Protein AF-A0A961D0S0-F1 (afdb_monomer)

Secondary structure (DSSP, 8-state):
--HHHHHHH-HHHHHHHHHHHHHIIIIIHHHHHHHHHH-HHHHHHHHHHHHHHHHHHHHHHHHHH--SS--PPP----S---S-TTSPPSSHHHHTSPPGGGSPPHHHHHHHHHHH-THHHHHHHHHH-TT---SSHHHHHHH-TTHHHHHHHHH-

Foldseek 3Di:
DPPVVVCVPDPVSVVVVVVVCCCCVPLVVQLVVQCVPVNNVVSVVVSVVVVVVVVVVVVVVCVVPVPDPDDPDDDDDDPDDDPDPVDDDPDPVVVLFDDPVPDDFQQVVVVVVCVVPVVLQVQVCVPPNPPDGDRDPVRSCVSPVVVVVVSVVVSD

Solvent-accessible surface area (backbone atoms only — not comparable to full-atom values): 9540 Å² total; per-residue (Å²): 143,56,69,75,60,53,47,74,74,35,69,68,61,40,50,54,51,52,52,52,49,49,48,47,56,59,56,43,46,54,29,52,62,40,20,77,75,62,37,63,73,56,13,50,54,51,42,50,52,50,51,52,50,50,55,48,51,51,53,52,51,27,68,75,69,65,71,53,98,63,73,83,75,94,73,92,71,85,88,74,83,84,91,49,94,86,55,91,77,90,54,77,71,63,79,66,53,76,52,80,89,74,50,80,58,33,52,58,57,50,52,53,49,37,74,77,39,59,66,59,50,58,60,46,29,75,74,77,35,86,88,72,73,44,92,35,59,70,52,41,30,69,78,39,59,72,53,43,61,58,52,49,68,76,62,103

Structure (mmCIF, N/CA/C/O backbone):
data_AF-A0A961D0S0-F1
#
_entry.id   AF-A0A961D0S0-F1
#
loop_
_atom_site.group_PDB
_atom_site.id
_atom_site.type_symbol
_atom_site.label_atom_id
_atom_site.label_alt_id
_atom_site.label_comp_id
_atom_site.label_asym_id
_atom_site.label_entity_id
_atom_site.label_seq_id
_atom_site.pdbx_PDB_ins_code
_atom_site.Cartn_x
_atom_site.Cartn_y
_atom_site.Cartn_z
_atom_site.occupancy
_atom_site.B_iso_or_equiv
_atom_site.auth_seq_id
_atom_site.auth_comp_id
_atom_site.auth_asym_id
_atom_site.auth_atom_id
_atom_site.pdbx_PDB_model_num
ATOM 1 N N . MET A 1 1 ? -9.509 -31.363 27.766 1.00 47.72 1 MET A N 1
ATOM 2 C CA . MET A 1 1 ? -8.523 -30.445 27.151 1.00 47.72 1 MET A CA 1
ATOM 3 C C . MET A 1 1 ? -8.762 -30.403 25.646 1.00 47.72 1 MET A C 1
ATOM 5 O O . MET A 1 1 ? -8.239 -31.253 24.948 1.00 47.72 1 MET A O 1
ATOM 9 N N . SER A 1 2 ? -9.621 -29.509 25.142 1.00 64.25 2 SER A N 1
ATOM 10 C CA . SER A 1 2 ? -9.900 -29.448 23.688 1.00 64.25 2 SER A CA 1
ATOM 11 C C . SER A 1 2 ? -10.432 -28.087 23.201 1.00 64.25 2 SER A C 1
ATOM 13 O O . SER A 1 2 ? -10.267 -27.749 22.038 1.00 64.25 2 SER A O 1
ATOM 15 N N . THR A 1 3 ? -10.962 -27.232 24.083 1.00 63.91 3 THR A N 1
ATOM 16 C CA . THR A 1 3 ? -11.482 -25.901 23.711 1.00 63.91 3 THR A CA 1
ATOM 17 C C . THR A 1 3 ? -10.396 -24.913 23.268 1.00 63.91 3 THR A C 1
ATOM 19 O O . THR A 1 3 ? -10.570 -24.225 22.271 1.00 63.91 3 THR A O 1
ATOM 22 N N . LEU A 1 4 ? -9.245 -24.877 23.952 1.00 62.66 4 LEU A N 1
ATOM 23 C CA . LEU A 1 4 ? -8.108 -24.028 23.560 1.00 62.66 4 LEU A CA 1
ATOM 24 C C . LEU A 1 4 ? -7.461 -24.480 22.240 1.00 62.66 4 LEU A C 1
ATOM 26 O O . LEU A 1 4 ? -6.994 -23.647 21.473 1.00 62.66 4 LEU A O 1
ATOM 30 N N . ALA A 1 5 ? -7.474 -25.787 21.958 1.00 61.91 5 ALA A N 1
ATOM 31 C CA . ALA A 1 5 ? -6.983 -26.329 20.694 1.00 61.91 5 ALA A CA 1
ATOM 32 C C . ALA A 1 5 ? -7.926 -25.973 19.532 1.00 61.91 5 ALA A C 1
ATOM 34 O O . ALA A 1 5 ? -7.454 -25.582 18.473 1.00 61.91 5 ALA A O 1
ATOM 35 N N . ALA A 1 6 ? -9.246 -26.015 19.745 1.00 61.28 6 ALA A N 1
ATOM 36 C CA . ALA A 1 6 ? -10.237 -25.642 18.733 1.00 61.28 6 ALA A CA 1
ATOM 37 C C . ALA A 1 6 ? -10.148 -24.161 18.304 1.00 61.28 6 ALA A C 1
ATOM 39 O O . ALA A 1 6 ? -10.315 -23.859 17.128 1.00 61.28 6 ALA A O 1
ATOM 40 N N . ILE A 1 7 ? -9.808 -23.246 19.224 1.00 60.16 7 ILE A N 1
ATOM 41 C CA . ILE A 1 7 ? -9.597 -21.814 18.922 1.00 60.16 7 ILE A CA 1
ATOM 42 C C . ILE A 1 7 ? -8.385 -21.587 17.998 1.00 60.16 7 ILE A C 1
ATOM 44 O O . ILE A 1 7 ? -8.360 -20.620 17.240 1.00 60.16 7 ILE A O 1
ATOM 48 N N . ALA A 1 8 ? -7.374 -22.462 18.045 1.00 64.25 8 ALA A N 1
ATOM 49 C CA . ALA A 1 8 ? -6.168 -22.317 17.231 1.00 64.25 8 ALA A CA 1
ATOM 50 C C . ALA A 1 8 ? -6.380 -22.695 15.752 1.00 64.25 8 ALA A C 1
ATOM 52 O O . ALA A 1 8 ? -5.667 -22.169 14.897 1.00 64.25 8 ALA A O 1
ATOM 53 N N . PHE A 1 9 ? -7.342 -23.579 15.456 1.00 66.06 9 PHE A N 1
ATOM 54 C CA . PHE A 1 9 ? -7.583 -24.116 14.109 1.00 66.06 9 PHE A CA 1
ATOM 55 C C . PHE A 1 9 ? -8.641 -23.358 13.299 1.00 66.06 9 PHE A C 1
ATOM 57 O O . PHE A 1 9 ? -8.683 -23.539 12.086 1.00 66.06 9 PHE A O 1
ATOM 64 N N . ASP A 1 10 ? -9.461 -22.509 13.926 1.00 80.75 10 ASP A N 1
ATOM 65 C CA . ASP A 1 10 ? -10.450 -21.679 13.230 1.00 80.75 10 ASP A CA 1
ATOM 66 C C . ASP A 1 10 ? -9.918 -20.240 13.039 1.00 80.75 10 ASP A C 1
ATOM 68 O O . ASP A 1 10 ? -9.826 -19.474 14.012 1.00 80.75 10 ASP A O 1
ATOM 72 N N . PRO A 1 11 ? -9.568 -19.837 11.800 1.00 79.12 11 PRO A N 1
ATOM 73 C CA . PRO A 1 11 ? -9.040 -18.504 11.518 1.00 79.12 11 PRO A CA 1
ATOM 74 C C . PRO A 1 11 ? -10.007 -17.371 11.881 1.00 79.12 11 PRO A C 1
ATOM 76 O O . PRO A 1 11 ? -9.558 -16.297 12.287 1.00 79.12 11 PRO A O 1
ATOM 79 N N . ALA A 1 12 ? -11.321 -17.592 11.769 1.00 83.81 12 ALA A N 1
ATOM 80 C CA . ALA A 1 12 ? -12.322 -16.565 12.037 1.00 83.81 12 ALA A CA 1
ATOM 81 C C . ALA A 1 12 ? -12.433 -16.290 13.541 1.00 83.81 12 ALA A C 1
ATOM 83 O O . ALA A 1 12 ? -12.382 -15.134 13.971 1.00 83.81 12 ALA A O 1
ATOM 84 N N . ILE A 1 13 ? -12.504 -17.346 14.356 1.00 85.81 13 ILE A N 1
ATOM 85 C CA . ILE A 1 13 ? -12.580 -17.218 15.820 1.00 85.81 13 ILE A CA 1
ATOM 86 C C . ILE A 1 13 ? -11.300 -16.578 16.362 1.00 85.81 13 ILE A C 1
ATOM 88 O O . ILE A 1 13 ? -11.357 -15.658 17.183 1.00 85.81 13 ILE A O 1
ATOM 92 N N . ARG A 1 14 ? -10.136 -17.011 15.866 1.00 84.69 14 ARG A N 1
ATOM 93 C CA . ARG A 1 14 ? -8.849 -16.423 16.246 1.00 84.69 14 ARG A CA 1
ATOM 94 C C . ARG A 1 14 ? -8.775 -14.941 15.883 1.00 84.69 14 ARG A C 1
ATOM 96 O O . ARG A 1 14 ? -8.345 -14.146 16.716 1.00 84.69 14 ARG A O 1
ATOM 103 N N . GLY A 1 15 ? -9.213 -14.565 14.681 1.00 89.12 15 GLY A N 1
ATOM 104 C CA . GLY A 1 15 ? -9.236 -13.170 14.238 1.00 89.12 15 GLY A CA 1
ATOM 105 C C . GLY A 1 15 ? -10.057 -12.281 15.173 1.00 89.12 15 GLY A C 1
ATOM 106 O O . GLY A 1 15 ? -9.557 -11.265 15.658 1.00 89.12 15 GLY A O 1
ATOM 10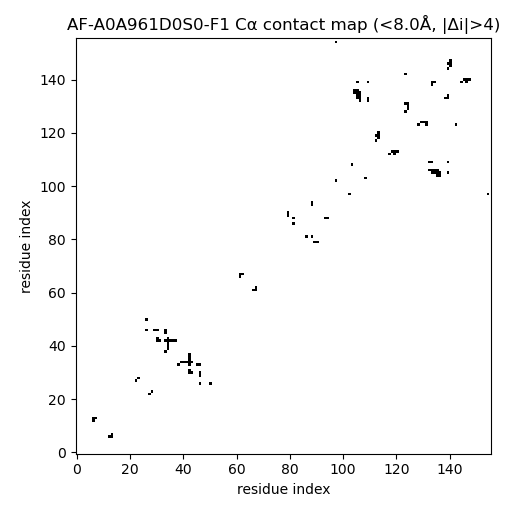7 N N . VAL A 1 16 ? -11.278 -12.706 15.513 1.00 91.06 16 VAL A N 1
ATOM 108 C CA . VAL A 1 16 ? -12.150 -11.964 16.439 1.00 91.06 16 VAL A CA 1
ATOM 109 C C . VAL A 1 16 ? -11.514 -11.827 17.823 1.00 91.06 16 VAL A C 1
ATOM 111 O O . VAL A 1 16 ? -11.511 -10.732 18.383 1.00 91.06 16 VAL A O 1
ATOM 114 N N . LEU A 1 17 ? -10.939 -12.900 18.374 1.00 90.56 17 LEU A N 1
ATOM 115 C CA . LEU A 1 17 ? -10.310 -12.863 19.699 1.00 90.56 17 LEU A CA 1
ATOM 116 C C . LEU A 1 17 ? -9.086 -11.945 19.746 1.00 90.56 17 LEU A C 1
ATOM 118 O O . LEU A 1 17 ? -8.897 -11.239 20.738 1.00 90.56 17 LEU A O 1
ATOM 122 N N . VAL A 1 18 ? -8.273 -11.923 18.687 1.00 92.88 18 VAL A N 1
ATOM 123 C CA . VAL A 1 18 ? -7.118 -11.019 18.587 1.00 92.88 18 VAL A CA 1
ATOM 124 C C . VAL A 1 18 ? -7.582 -9.564 18.556 1.00 92.88 18 VAL A C 1
ATOM 126 O O . VAL A 1 18 ? -7.072 -8.752 19.328 1.00 92.88 18 VAL A O 1
ATOM 129 N N . VAL A 1 19 ? -8.587 -9.238 17.739 1.00 94.12 19 VAL A N 1
ATOM 130 C CA . VAL A 1 19 ? -9.134 -7.873 17.660 1.00 94.12 19 VAL A CA 1
ATOM 131 C C . VAL A 1 19 ? -9.770 -7.462 18.986 1.00 94.12 19 VAL A C 1
ATOM 133 O O . VAL A 1 19 ? -9.470 -6.385 19.497 1.00 94.12 19 VAL A O 1
ATOM 136 N N . ALA A 1 20 ? -10.591 -8.325 19.589 1.00 94.69 20 ALA A N 1
ATOM 137 C CA . ALA A 1 20 ? -11.215 -8.065 20.884 1.00 94.69 20 ALA A CA 1
ATOM 138 C C . ALA A 1 20 ? -10.166 -7.818 21.977 1.00 94.69 20 ALA A C 1
ATOM 140 O O . ALA A 1 20 ? -10.275 -6.852 22.731 1.00 94.69 20 ALA A O 1
ATOM 141 N N . THR A 1 21 ? -9.116 -8.641 22.021 1.00 95.81 21 THR A N 1
ATOM 142 C CA . THR A 1 21 ? -7.998 -8.460 22.957 1.00 95.81 21 THR A CA 1
ATOM 143 C C . THR A 1 21 ? -7.293 -7.128 22.711 1.00 95.81 21 THR A C 1
ATOM 145 O O . THR A 1 21 ? -7.057 -6.385 23.660 1.00 95.81 21 THR A O 1
ATOM 148 N N . GLY A 1 22 ? -7.019 -6.781 21.450 1.00 95.38 22 GLY A N 1
ATOM 149 C CA . GLY A 1 22 ? -6.425 -5.496 21.080 1.00 95.38 22 GLY A CA 1
ATOM 150 C C . GLY A 1 22 ? -7.266 -4.305 21.541 1.00 95.38 22 GLY A C 1
ATOM 151 O O . GLY A 1 22 ? -6.733 -3.391 22.162 1.00 95.38 22 GLY A O 1
ATOM 152 N N . VAL A 1 23 ? -8.583 -4.335 21.324 1.00 95.06 23 VAL A N 1
ATOM 153 C CA . VAL A 1 23 ? -9.499 -3.263 21.754 1.00 95.06 23 VAL A CA 1
ATOM 154 C C . VAL A 1 23 ? -9.548 -3.147 23.279 1.00 95.06 23 VAL A C 1
ATOM 156 O O . VAL A 1 23 ? -9.430 -2.043 23.815 1.00 95.06 23 VAL A O 1
ATOM 159 N N . VAL A 1 24 ? -9.681 -4.268 23.994 1.00 95.81 24 VAL A N 1
ATOM 160 C CA . VAL A 1 24 ? -9.748 -4.280 25.465 1.00 95.81 24 VAL A CA 1
ATOM 161 C C . VAL A 1 24 ? -8.440 -3.794 26.084 1.00 95.81 24 VAL A C 1
ATOM 163 O O . VAL A 1 24 ? -8.464 -2.992 27.014 1.00 95.81 24 VAL A O 1
ATOM 166 N N . VAL A 1 25 ? -7.294 -4.242 25.573 1.00 96.25 25 VAL A N 1
ATOM 167 C CA . VAL A 1 25 ? -5.993 -3.840 26.115 1.00 96.25 25 VAL A CA 1
ATOM 168 C C . VAL A 1 25 ? -5.673 -2.399 25.737 1.00 96.25 25 VAL A C 1
ATOM 170 O O . VAL A 1 25 ? -5.298 -1.633 26.612 1.00 96.25 25 VAL A O 1
ATOM 173 N N . LEU A 1 26 ? -5.846 -1.988 24.480 1.00 94.19 26 LEU A N 1
ATOM 174 C CA . LEU A 1 26 ? -5.463 -0.645 24.039 1.00 94.19 26 LEU A CA 1
ATOM 175 C C . LEU A 1 26 ? -6.429 0.428 24.554 1.00 94.19 26 LEU A C 1
ATOM 177 O O . LEU A 1 26 ? -6.017 1.345 25.259 1.00 94.19 26 LEU A O 1
ATOM 181 N N . VAL A 1 27 ? -7.718 0.318 24.226 1.00 95.62 27 VAL A N 1
ATOM 182 C CA . VAL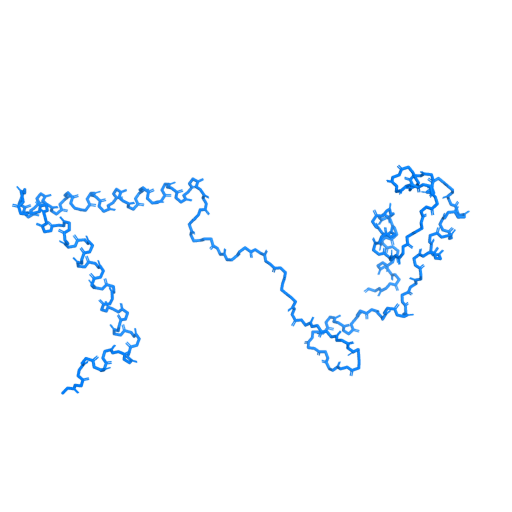 A 1 27 ? -8.721 1.333 24.591 1.00 95.62 27 VAL A CA 1
ATOM 183 C C . VAL A 1 27 ? -9.165 1.143 26.038 1.00 95.62 27 VAL A C 1
ATOM 185 O O . VAL A 1 27 ? -9.279 2.110 26.794 1.00 95.62 27 VAL A O 1
ATOM 188 N N . GLY A 1 28 ? -9.389 -0.108 26.442 1.00 94.81 28 GLY A N 1
ATOM 189 C CA . GLY A 1 28 ? -9.873 -0.423 27.783 1.00 94.81 28 GLY A CA 1
ATOM 190 C C . GLY A 1 28 ? -8.863 -0.092 28.882 1.00 94.81 28 GLY A C 1
ATOM 191 O O . GLY A 1 28 ? -9.276 0.455 29.901 1.00 94.81 28 GLY A O 1
ATOM 192 N N . SER A 1 29 ? -7.556 -0.329 28.696 1.00 96.00 29 SER A N 1
ATOM 193 C CA . SER A 1 29 ? -6.563 0.024 29.730 1.00 96.00 29 SER A CA 1
ATOM 194 C C . SER A 1 29 ? -6.493 1.532 29.975 1.00 96.00 29 SER A C 1
ATOM 196 O O . SER A 1 29 ? -6.560 1.967 31.125 1.00 96.00 29 SER A O 1
ATOM 198 N N . VAL A 1 30 ? -6.443 2.335 28.908 1.00 95.81 30 VAL A N 1
ATOM 199 C CA . VAL A 1 30 ? -6.409 3.800 28.995 1.00 95.81 30 VAL A CA 1
ATOM 200 C C . VAL A 1 30 ? -7.675 4.315 29.675 1.00 95.81 30 VAL A C 1
ATOM 202 O O . VAL A 1 30 ? -7.593 5.134 30.589 1.00 95.81 30 VAL A O 1
ATOM 205 N N . TYR A 1 31 ? -8.843 3.789 29.300 1.00 97.00 31 TYR A N 1
ATOM 206 C CA . TYR A 1 31 ? -10.098 4.132 29.965 1.00 97.00 31 TYR A CA 1
ATOM 207 C C . TYR A 1 31 ? -10.106 3.753 31.446 1.00 97.00 31 TYR A C 1
ATOM 209 O O . TYR A 1 31 ? -10.487 4.573 32.281 1.00 97.00 31 TYR A O 1
ATOM 217 N N . MET A 1 32 ? -9.654 2.553 31.809 1.00 96.25 32 MET A N 1
ATOM 218 C CA . MET A 1 32 ? -9.609 2.118 33.208 1.00 96.25 32 MET A CA 1
ATOM 219 C C . MET A 1 32 ? -8.680 3.001 34.047 1.00 96.25 32 MET A C 1
ATOM 221 O O . MET A 1 32 ? -9.059 3.406 35.141 1.00 96.25 32 MET A O 1
ATOM 225 N N . ILE A 1 33 ? -7.508 3.366 33.527 1.00 96.38 33 ILE A N 1
ATOM 226 C CA . ILE A 1 33 ? -6.559 4.245 34.227 1.00 96.38 33 ILE A CA 1
ATOM 227 C C . ILE A 1 33 ? -7.149 5.643 34.432 1.00 96.38 33 ILE A C 1
ATOM 229 O O . ILE A 1 33 ? -7.043 6.212 35.515 1.00 96.38 33 ILE A O 1
ATOM 233 N N . VAL A 1 34 ? -7.782 6.221 33.414 1.00 97.19 34 VAL A N 1
ATOM 234 C CA . VAL A 1 34 ? -8.337 7.576 33.530 1.00 97.19 34 VAL A CA 1
ATOM 235 C C . VAL A 1 34 ? -9.594 7.570 34.407 1.00 97.19 34 VAL A C 1
ATOM 237 O O . VAL A 1 34 ? -9.748 8.414 35.290 1.00 97.19 34 VAL A O 1
ATOM 240 N N . SER A 1 35 ? -10.484 6.597 34.217 1.00 97.50 35 SER A N 1
ATOM 241 C CA . SER A 1 35 ? -11.761 6.517 34.937 1.00 97.50 35 SER A CA 1
ATOM 242 C C . SER A 1 35 ? -11.606 6.311 36.445 1.00 97.50 35 SER A C 1
ATOM 244 O O . SER A 1 35 ? -12.445 6.807 37.198 1.00 97.50 35 SER A O 1
ATOM 246 N N . THR A 1 36 ? -10.536 5.661 36.910 1.00 97.00 36 THR A N 1
ATOM 247 C CA . THR A 1 36 ? -10.252 5.530 38.350 1.00 97.00 36 THR A CA 1
ATOM 248 C C . THR A 1 36 ? -9.805 6.841 38.998 1.00 97.00 36 THR A C 1
ATOM 250 O O . THR A 1 36 ? -9.922 6.972 40.213 1.00 97.00 36 THR A O 1
ATOM 253 N N . ASN A 1 37 ? -9.351 7.825 38.214 1.00 97.00 37 ASN A N 1
ATOM 254 C CA . ASN A 1 37 ? -8.866 9.112 38.719 1.00 97.00 37 ASN A CA 1
ATOM 255 C C . ASN A 1 37 ? -9.904 10.243 38.613 1.00 97.00 37 ASN A C 1
AT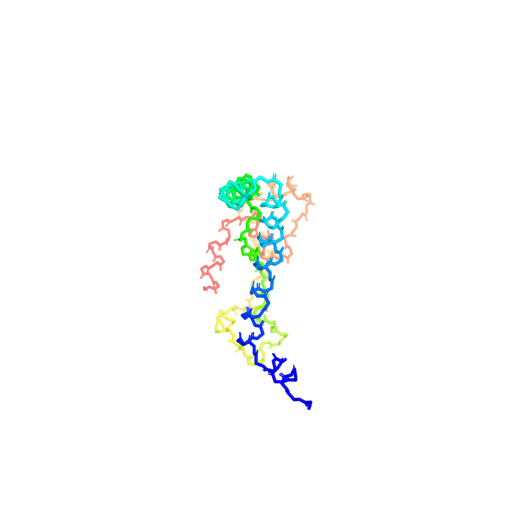OM 257 O O . ASN A 1 37 ? -9.969 11.101 39.488 1.00 97.00 37 ASN A O 1
ATOM 261 N N . VAL A 1 38 ? -10.724 10.256 37.558 1.00 96.56 38 VAL A N 1
ATOM 262 C CA . VAL A 1 38 ? -11.699 11.338 37.274 1.00 96.56 38 VAL A CA 1
ATOM 263 C C . VAL A 1 38 ? -13.148 10.846 37.168 1.00 96.56 38 VAL A C 1
ATOM 265 O O . VAL A 1 38 ? -14.060 11.605 36.849 1.00 96.56 38 VAL A O 1
ATOM 268 N N . GLY A 1 39 ? -13.399 9.573 37.471 1.00 96.19 39 GLY A N 1
ATOM 269 C CA . GLY A 1 39 ? -14.722 8.962 37.395 1.00 96.19 39 GLY A CA 1
ATOM 270 C C . GLY A 1 39 ? -15.106 8.515 35.982 1.00 96.19 39 GLY A C 1
ATOM 271 O O . GLY A 1 39 ? -14.533 8.930 34.976 1.00 96.19 39 GLY A O 1
ATOM 272 N N . TRP A 1 40 ? -16.117 7.648 35.898 1.00 96.06 40 TRP A N 1
ATOM 273 C CA . TRP A 1 40 ? -16.467 6.931 34.665 1.00 96.06 40 TRP A CA 1
ATOM 274 C C . TRP A 1 40 ? -16.956 7.838 33.522 1.00 96.06 40 TRP A C 1
ATOM 276 O O . TRP A 1 40 ? -16.534 7.670 32.381 1.00 96.06 40 TRP A O 1
ATOM 286 N N . ARG A 1 41 ? -17.793 8.847 33.813 1.00 96.31 41 ARG A N 1
ATOM 287 C CA . ARG A 1 41 ? -18.331 9.761 32.784 1.00 96.31 41 ARG A CA 1
ATOM 288 C C . ARG A 1 41 ? -17.242 10.637 32.169 1.00 96.31 41 ARG A C 1
ATOM 290 O O . ARG A 1 41 ? -17.150 10.728 30.951 1.00 96.31 41 ARG A O 1
ATOM 297 N N . GLN A 1 42 ? -16.431 11.284 33.008 1.00 96.94 42 GLN A N 1
ATOM 298 C CA . GLN A 1 42 ? -15.345 12.143 32.529 1.00 96.94 42 GLN A CA 1
ATOM 299 C C . GLN A 1 42 ? -14.227 11.309 31.906 1.00 96.94 42 GLN A C 1
ATOM 301 O O . GLN A 1 42 ? -13.738 11.665 30.838 1.00 96.94 42 GLN A O 1
ATOM 306 N N . GLY A 1 43 ? -13.888 10.165 32.507 1.00 96.88 43 GLY A N 1
ATOM 307 C CA . GLY A 1 43 ? -12.902 9.246 31.953 1.00 96.88 43 GLY A CA 1
ATOM 308 C C . GLY A 1 43 ? -13.265 8.767 30.552 1.00 96.88 43 GLY A C 1
ATOM 309 O O . GLY A 1 43 ? -12.411 8.783 29.676 1.00 96.88 43 GLY A O 1
ATOM 310 N N . PHE A 1 44 ? -14.537 8.450 30.295 1.00 95.81 44 PHE A N 1
ATOM 311 C CA . PHE A 1 44 ? -14.988 8.023 28.968 1.00 95.81 44 PHE A CA 1
ATOM 312 C C . PHE A 1 44 ? -14.778 9.110 27.908 1.00 95.81 44 PHE A C 1
ATOM 314 O O . PHE A 1 44 ? -14.217 8.842 26.846 1.00 95.81 44 PHE A O 1
ATOM 321 N N . LEU A 1 45 ? -15.177 10.349 28.218 1.00 97.56 45 LEU A N 1
ATOM 322 C CA . LEU A 1 45 ? -15.013 11.487 27.310 1.00 97.56 45 LEU A CA 1
ATOM 323 C C . LEU A 1 45 ? -13.536 11.763 27.008 1.00 97.56 45 LEU A C 1
ATOM 325 O O . LEU A 1 45 ? -13.175 11.971 25.851 1.00 97.56 45 LEU A O 1
ATOM 329 N N . ILE A 1 46 ? -12.679 11.720 28.032 1.00 97.31 46 ILE A N 1
ATOM 330 C CA . ILE A 1 46 ? -11.235 11.941 27.886 1.00 97.31 46 ILE A CA 1
ATOM 331 C C . ILE A 1 46 ? -10.602 10.834 27.037 1.00 97.31 46 ILE A C 1
ATOM 333 O O . ILE A 1 46 ? -9.830 11.130 26.127 1.00 97.31 46 ILE A O 1
ATOM 337 N N . SER A 1 47 ? -10.939 9.567 27.286 1.00 96.50 47 SER A N 1
ATOM 338 C CA . SER A 1 47 ? -10.381 8.441 26.531 1.00 96.50 47 SER A CA 1
ATOM 339 C C . SER A 1 47 ? -10.784 8.462 25.058 1.00 96.50 47 SER A C 1
ATOM 341 O O . SER A 1 47 ? -9.941 8.198 24.203 1.00 96.50 47 SER A O 1
ATOM 343 N N . ILE A 1 48 ? -12.030 8.825 24.733 1.00 95.56 48 ILE A N 1
ATOM 344 C CA . ILE A 1 48 ? -12.454 8.985 23.333 1.00 95.56 48 ILE A CA 1
ATOM 345 C C . ILE A 1 48 ? -11.769 10.182 22.679 1.00 95.56 48 ILE A C 1
ATOM 347 O O . ILE A 1 48 ? -11.331 10.071 21.535 1.00 95.56 48 ILE A O 1
ATOM 351 N N . ALA A 1 49 ? -11.631 11.306 23.385 1.00 97.19 49 ALA A N 1
ATOM 352 C CA . ALA A 1 49 ? -10.904 12.461 22.864 1.00 97.19 49 ALA A CA 1
ATOM 353 C C . ALA A 1 49 ? -9.435 12.113 22.564 1.00 97.19 49 ALA A C 1
ATOM 355 O O . ALA A 1 49 ? -8.916 12.495 21.517 1.00 97.19 49 ALA A O 1
ATOM 356 N N . ALA A 1 50 ? -8.788 11.332 23.432 1.00 96.44 50 ALA A N 1
ATOM 357 C CA . ALA A 1 50 ? -7.431 10.840 23.213 1.00 96.44 50 ALA A CA 1
ATOM 358 C C . ALA A 1 50 ? -7.344 9.884 22.011 1.00 96.44 50 ALA A C 1
ATOM 360 O O . ALA A 1 50 ? -6.445 10.031 21.185 1.00 96.44 50 ALA A O 1
ATOM 361 N N . LEU A 1 51 ? -8.293 8.949 21.870 1.00 95.69 51 LEU A N 1
ATOM 362 C CA . LEU A 1 51 ? -8.368 8.044 20.718 1.00 95.69 51 LEU A CA 1
ATOM 363 C C . LEU A 1 51 ? -8.547 8.823 19.405 1.00 95.69 51 LEU A C 1
ATOM 365 O O . LEU A 1 51 ? -7.836 8.570 18.436 1.00 95.69 51 LEU A O 1
ATOM 369 N N . ALA A 1 52 ? -9.452 9.804 19.387 1.00 96.81 52 ALA A N 1
ATOM 370 C CA . ALA A 1 52 ? -9.670 10.674 18.235 1.00 96.81 52 ALA A CA 1
ATOM 371 C C . ALA A 1 52 ? -8.420 11.504 17.901 1.00 96.81 52 ALA A C 1
ATOM 373 O O . ALA A 1 52 ? -8.047 11.602 16.733 1.00 96.81 52 ALA A O 1
ATOM 374 N N . GLY A 1 53 ? -7.742 12.045 18.918 1.00 97.31 53 GLY A N 1
ATOM 375 C CA . GLY A 1 53 ? -6.473 12.753 18.758 1.00 97.31 53 GLY A CA 1
ATOM 376 C C . GLY A 1 53 ? -5.386 11.866 18.156 1.00 97.31 53 GLY A C 1
ATOM 377 O O . GLY A 1 53 ? -4.714 12.282 17.218 1.00 97.31 53 GLY A O 1
ATOM 378 N N . TRP A 1 54 ? -5.264 10.619 18.617 1.00 95.38 54 TRP A N 1
ATOM 379 C CA . TRP A 1 54 ? -4.304 9.662 18.065 1.00 95.38 54 TRP A CA 1
ATOM 380 C C . TRP A 1 54 ? -4.594 9.318 16.598 1.00 95.38 54 TRP A C 1
ATOM 382 O O . TRP A 1 54 ? -3.684 9.386 15.769 1.00 95.38 54 TRP A O 1
ATOM 392 N N . CYS A 1 55 ? -5.853 9.028 16.250 1.00 94.81 55 CYS A N 1
ATOM 393 C CA . CYS A 1 55 ? -6.255 8.793 14.859 1.00 94.81 55 CYS A CA 1
ATOM 394 C C . CYS A 1 55 ? -5.963 10.010 13.968 1.00 94.81 55 CYS A C 1
ATOM 396 O O . CYS A 1 55 ? -5.450 9.853 12.860 1.00 94.81 55 CYS A O 1
ATOM 398 N N . PHE A 1 56 ? -6.243 11.221 14.459 1.00 96.38 56 PHE A N 1
ATOM 399 C CA . PHE A 1 56 ? -5.948 12.460 13.743 1.00 96.38 56 PHE A CA 1
ATOM 400 C C . PHE A 1 56 ? -4.440 12.657 13.535 1.00 96.38 56 PHE A C 1
ATOM 402 O O . PHE A 1 56 ? -4.016 12.962 12.423 1.00 96.38 56 PHE A O 1
ATOM 409 N N . SER A 1 57 ? -3.618 12.429 14.565 1.00 95.38 57 SER A N 1
ATOM 410 C CA . SER A 1 57 ? -2.158 12.519 14.455 1.00 95.38 57 SER A CA 1
ATOM 411 C C . SER A 1 57 ? -1.593 11.526 13.441 1.00 95.38 57 SER A C 1
ATOM 413 O O . SER A 1 57 ? -0.778 11.920 12.609 1.00 95.38 57 SER A O 1
ATOM 415 N N . MET A 1 58 ? -2.047 10.268 13.455 1.00 93.31 58 MET A N 1
ATOM 416 C CA . MET A 1 58 ? -1.633 9.274 12.456 1.00 93.31 58 MET A CA 1
ATOM 417 C C . MET A 1 58 ? -2.031 9.705 11.043 1.00 93.31 58 MET A C 1
ATOM 419 O O . MET A 1 58 ? -1.191 9.697 10.146 1.00 93.31 58 MET A O 1
ATOM 423 N N . GLY A 1 59 ? -3.272 10.165 10.855 1.00 91.50 59 GLY A N 1
ATOM 424 C CA . GLY A 1 59 ? -3.743 10.671 9.565 1.00 91.50 59 GLY A CA 1
ATOM 425 C C . GLY A 1 59 ? -2.930 11.864 9.054 1.00 91.50 59 GLY A C 1
ATOM 426 O O . GLY A 1 59 ? -2.560 11.902 7.880 1.00 91.50 59 GLY A O 1
ATOM 427 N N . ALA A 1 60 ? -2.589 12.809 9.932 1.00 93.81 60 ALA A N 1
ATOM 428 C CA . ALA A 1 60 ? -1.761 13.963 9.589 1.00 93.81 60 ALA A CA 1
ATOM 429 C C . ALA A 1 60 ? -0.337 13.550 9.174 1.00 93.81 60 ALA A C 1
ATOM 431 O O . ALA A 1 60 ? 0.160 14.009 8.145 1.00 93.81 60 ALA A O 1
ATOM 432 N N . ILE A 1 61 ? 0.299 12.646 9.927 1.00 93.12 61 ILE A N 1
ATOM 433 C CA . ILE A 1 61 ? 1.641 12.129 9.616 1.00 93.12 61 ILE A CA 1
ATOM 434 C C . ILE A 1 61 ? 1.627 11.378 8.280 1.00 93.12 61 ILE A C 1
ATOM 436 O O . ILE A 1 61 ? 2.461 11.642 7.416 1.00 93.12 61 ILE A O 1
ATOM 440 N N . TRP A 1 62 ? 0.665 10.478 8.073 1.00 91.25 62 TRP A N 1
ATOM 441 C CA . TRP A 1 62 ? 0.561 9.712 6.829 1.00 91.25 62 TRP A CA 1
ATOM 442 C C . TRP A 1 62 ? 0.314 10.602 5.615 1.00 91.25 62 TRP A C 1
ATOM 444 O O . TRP A 1 62 ? 0.902 10.355 4.567 1.00 91.25 62 TRP A O 1
ATOM 454 N N . THR A 1 63 ? -0.499 11.653 5.758 1.00 88.75 63 THR A N 1
ATOM 455 C CA . THR A 1 63 ? -0.757 12.612 4.673 1.00 88.75 63 THR A CA 1
ATOM 456 C C . THR A 1 63 ? 0.496 13.414 4.322 1.00 88.75 63 THR A C 1
ATOM 458 O O . THR A 1 63 ? 0.759 13.630 3.145 1.00 88.75 63 THR A O 1
ATOM 461 N N . MET A 1 64 ? 1.293 13.830 5.313 1.00 91.31 64 MET A N 1
ATOM 462 C CA . MET A 1 64 ? 2.527 14.584 5.052 1.00 91.31 64 MET A CA 1
ATOM 463 C C . MET A 1 64 ? 3.626 13.738 4.408 1.00 91.31 64 MET A C 1
ATOM 465 O O . MET A 1 64 ? 4.320 14.224 3.521 1.00 91.31 64 MET A O 1
ATOM 469 N N . TYR A 1 65 ? 3.802 12.491 4.850 1.00 88.31 65 TYR A N 1
ATOM 470 C CA . TYR A 1 65 ? 4.916 11.649 4.401 1.00 88.31 65 TYR A CA 1
ATOM 471 C C . TYR A 1 65 ? 4.552 10.653 3.293 1.00 88.31 65 TYR A C 1
ATOM 473 O O . TYR A 1 65 ? 5.443 10.029 2.728 1.00 88.31 65 TYR A O 1
ATOM 481 N N . GLY A 1 66 ? 3.269 10.454 2.983 1.00 82.12 66 GLY A N 1
ATOM 482 C CA . GLY A 1 66 ? 2.837 9.472 1.980 1.00 82.12 66 GLY A CA 1
ATOM 483 C C . GLY A 1 66 ? 3.135 8.010 2.353 1.00 82.12 66 GLY A C 1
ATOM 484 O O . GLY A 1 66 ? 3.115 7.142 1.485 1.00 82.12 66 GLY A O 1
ATOM 485 N N . ILE A 1 67 ? 3.407 7.730 3.634 1.00 80.94 67 ILE A N 1
ATOM 486 C CA . ILE A 1 67 ? 3.770 6.407 4.188 1.00 80.94 67 ILE A CA 1
ATOM 487 C C . ILE A 1 67 ? 2.561 5.598 4.690 1.00 80.94 67 ILE A C 1
ATOM 489 O O . ILE A 1 67 ? 2.709 4.722 5.538 1.00 80.94 67 ILE A O 1
ATOM 493 N N . GLY A 1 68 ? 1.351 5.947 4.247 1.00 78.81 68 GLY A N 1
ATOM 494 C CA . GLY A 1 68 ? 0.127 5.236 4.622 1.00 78.81 68 GLY A CA 1
ATOM 495 C C . GLY A 1 68 ? 0.042 3.843 3.985 1.00 78.81 68 GLY A C 1
ATOM 496 O O . GLY A 1 68 ? 1.045 3.168 3.778 1.00 78.81 68 GLY A O 1
ATOM 497 N N . LEU A 1 69 ? -1.168 3.412 3.624 1.00 74.06 69 LEU A N 1
ATOM 498 C CA . LEU A 1 69 ? -1.379 2.196 2.828 1.00 74.06 69 LEU A CA 1
ATOM 499 C C . LEU A 1 69 ? -0.887 2.413 1.387 1.00 74.06 69 LEU A C 1
ATOM 501 O O . LEU A 1 69 ? -1.677 2.620 0.468 1.00 74.06 69 LEU A O 1
ATOM 505 N N . ARG A 1 70 ? 0.431 2.422 1.207 1.00 74.00 70 ARG A N 1
ATOM 506 C CA . ARG A 1 70 ? 1.084 2.413 -0.095 1.00 74.00 70 ARG A CA 1
ATOM 507 C C . ARG A 1 70 ? 1.157 0.958 -0.556 1.00 74.00 70 ARG A C 1
ATOM 509 O O . ARG A 1 70 ? 1.550 0.091 0.221 1.00 74.00 70 ARG A O 1
ATOM 516 N N . GLY A 1 71 ? 0.699 0.691 -1.778 1.00 82.69 71 GLY A N 1
ATOM 517 C CA . GLY A 1 71 ? 0.884 -0.618 -2.404 1.00 82.69 71 GLY A CA 1
ATOM 518 C C . GLY A 1 71 ? 2.365 -0.915 -2.637 1.00 82.69 71 GLY A C 1
ATOM 519 O O . GLY A 1 71 ? 3.220 -0.067 -2.376 1.00 82.69 71 GLY A O 1
ATOM 520 N N . GLU A 1 72 ? 2.659 -2.110 -3.141 1.00 84.00 72 GLU A N 1
ATOM 521 C CA . GLU A 1 72 ? 4.009 -2.434 -3.600 1.00 84.00 72 GLU A CA 1
ATOM 522 C C . GLU A 1 72 ? 4.448 -1.408 -4.657 1.00 84.00 72 GLU A C 1
ATOM 524 O O . GLU A 1 72 ? 3.651 -1.021 -5.520 1.00 84.00 72 GLU A O 1
ATOM 529 N N . ASP A 1 73 ? 5.689 -0.925 -4.567 1.00 84.75 73 ASP A N 1
ATOM 530 C CA . ASP A 1 73 ? 6.223 -0.034 -5.594 1.00 84.75 73 ASP A CA 1
ATOM 531 C C . ASP A 1 73 ? 6.261 -0.779 -6.945 1.00 84.75 73 ASP A C 1
ATOM 533 O O . ASP A 1 73 ? 6.466 -2.000 -6.978 1.00 84.75 73 ASP A O 1
ATOM 537 N N . PRO A 1 74 ? 6.045 -0.079 -8.075 1.00 87.00 74 PRO A N 1
ATOM 538 C CA . PRO A 1 74 ? 6.059 -0.716 -9.384 1.00 87.00 74 PRO A CA 1
ATOM 539 C C . PRO A 1 74 ? 7.415 -1.385 -9.615 1.00 87.00 74 PRO A C 1
ATOM 541 O O . PRO A 1 74 ? 8.462 -0.741 -9.546 1.00 87.00 74 PRO A O 1
ATOM 544 N N . SER A 1 75 ? 7.388 -2.684 -9.897 1.00 88.38 75 SER A N 1
ATOM 545 C CA . SER A 1 75 ? 8.571 -3.473 -10.215 1.00 88.38 75 SER A CA 1
ATOM 546 C C . SER A 1 75 ? 8.350 -4.232 -11.517 1.00 88.38 75 SER A C 1
ATOM 548 O O . SER A 1 75 ? 7.255 -4.719 -11.801 1.00 88.38 75 SER A O 1
ATOM 550 N N . TRP A 1 76 ? 9.399 -4.304 -12.334 1.00 88.88 76 TRP A N 1
ATOM 551 C CA . TRP A 1 76 ? 9.411 -5.147 -13.522 1.00 88.88 76 TRP A CA 1
ATOM 552 C C . TRP A 1 76 ? 9.776 -6.561 -13.088 1.00 88.88 76 TRP A C 1
ATOM 554 O O . TRP A 1 76 ? 10.898 -6.810 -12.648 1.00 88.88 76 TRP A O 1
ATOM 564 N N . ILE A 1 77 ? 8.812 -7.473 -13.173 1.00 86.12 77 ILE A N 1
ATOM 565 C CA . ILE A 1 77 ? 8.992 -8.880 -12.818 1.00 86.12 77 ILE A CA 1
ATOM 566 C C . ILE A 1 77 ? 8.970 -9.682 -14.124 1.00 86.12 77 ILE A C 1
ATOM 568 O O . ILE A 1 77 ? 7.993 -9.563 -14.870 1.00 86.12 77 ILE A O 1
ATOM 572 N N . PRO A 1 78 ? 10.013 -10.477 -14.432 1.00 83.69 78 PRO A N 1
ATOM 573 C CA . PRO A 1 78 ? 10.002 -11.318 -15.622 1.00 83.69 78 PRO A CA 1
ATOM 574 C C . PRO A 1 78 ? 8.869 -12.342 -15.500 1.00 83.69 78 PRO A C 1
ATOM 576 O O . PRO A 1 78 ? 8.827 -13.107 -14.537 1.00 83.69 78 PRO A O 1
ATOM 579 N N . GLN A 1 79 ? 7.938 -12.338 -16.458 1.00 81.62 79 GLN A N 1
ATOM 580 C CA . GLN A 1 79 ? 6.858 -13.331 -16.499 1.00 81.62 79 GLN A CA 1
ATOM 581 C C . GLN A 1 79 ? 7.346 -14.677 -17.031 1.00 81.62 79 GLN A C 1
ATOM 583 O O . GLN A 1 79 ? 6.906 -15.725 -16.567 1.00 81.62 79 GLN A O 1
ATOM 588 N N . GLU A 1 80 ? 8.287 -14.641 -17.969 1.00 82.19 80 GLU A N 1
ATOM 589 C CA . GLU A 1 80 ? 8.841 -15.815 -18.620 1.00 82.19 80 GLU A CA 1
ATOM 590 C C . GLU A 1 80 ? 10.289 -15.532 -19.029 1.00 82.19 80 GLU A C 1
ATOM 592 O O . GLU A 1 80 ? 10.620 -14.426 -19.458 1.00 82.19 80 GLU A O 1
ATOM 597 N N . ILE A 1 81 ? 11.157 -16.532 -18.873 1.00 80.38 81 ILE A N 1
ATOM 598 C CA . ILE A 1 81 ? 12.518 -16.518 -19.409 1.00 80.38 81 ILE A CA 1
ATOM 599 C C . ILE A 1 81 ? 12.639 -17.762 -20.276 1.00 80.38 81 ILE A C 1
ATOM 601 O O . ILE A 1 81 ? 12.719 -18.878 -19.762 1.00 80.38 81 ILE A O 1
ATOM 605 N N . ASN A 1 82 ? 12.623 -17.560 -21.587 1.00 76.06 82 ASN A N 1
ATOM 606 C CA . ASN A 1 82 ? 12.758 -18.628 -22.559 1.00 76.06 82 ASN A CA 1
ATOM 607 C C . ASN A 1 82 ? 14.230 -18.699 -23.008 1.00 76.06 82 ASN A C 1
ATOM 609 O O . ASN A 1 82 ? 14.749 -17.764 -23.615 1.00 76.06 82 ASN A O 1
ATOM 613 N N . PHE A 1 83 ? 14.922 -19.779 -22.634 1.00 74.12 83 PHE A N 1
ATOM 614 C CA . PHE A 1 83 ? 16.340 -19.977 -22.967 1.00 74.12 83 PHE A CA 1
ATOM 615 C C . PHE A 1 83 ? 16.544 -20.590 -24.358 1.00 74.12 83 PHE A C 1
ATOM 617 O O . PHE A 1 83 ? 17.635 -20.479 -24.914 1.00 74.12 83 PHE A O 1
ATOM 624 N N . SER A 1 84 ? 15.518 -21.248 -24.900 1.00 74.56 84 SER A N 1
ATOM 625 C CA . SER A 1 84 ? 15.540 -21.917 -26.197 1.00 74.56 84 SER A CA 1
ATOM 626 C C . SER A 1 84 ? 14.218 -21.688 -26.916 1.00 74.56 84 SER A C 1
ATOM 628 O O . SER A 1 84 ? 13.179 -22.167 -26.464 1.00 74.56 84 SER A O 1
ATOM 630 N N . ARG A 1 85 ? 14.259 -21.033 -28.081 1.00 70.62 85 ARG A N 1
ATOM 631 C CA . ARG A 1 85 ? 13.061 -20.746 -28.894 1.00 70.62 85 ARG A CA 1
ATOM 632 C C . ARG A 1 85 ? 12.333 -21.984 -29.436 1.00 70.62 85 ARG A C 1
ATOM 634 O O . ARG A 1 85 ? 11.306 -21.837 -30.088 1.00 70.62 85 ARG A O 1
ATOM 641 N N . ASP A 1 86 ? 12.862 -23.175 -29.179 1.00 76.00 86 ASP A N 1
ATOM 642 C CA . ASP A 1 86 ? 12.222 -24.451 -29.500 1.00 76.00 86 ASP A CA 1
ATOM 643 C C . ASP A 1 86 ? 11.259 -24.934 -28.396 1.00 76.00 86 ASP A C 1
ATOM 645 O O . ASP A 1 86 ? 10.468 -25.852 -28.626 1.00 76.00 86 ASP A O 1
ATOM 649 N N . ASP A 1 87 ? 11.320 -24.342 -27.198 1.00 77.00 87 ASP A N 1
ATOM 650 C CA . ASP A 1 87 ? 10.449 -24.687 -26.075 1.00 77.00 87 ASP A CA 1
ATOM 651 C C . ASP A 1 87 ? 9.078 -24.008 -26.184 1.00 77.00 87 ASP A C 1
ATOM 653 O O . ASP A 1 87 ? 8.932 -22.923 -26.745 1.00 77.00 87 ASP A O 1
ATOM 657 N N . ALA A 1 88 ? 8.059 -24.643 -25.596 1.00 75.44 88 ALA A N 1
ATOM 658 C CA . ALA 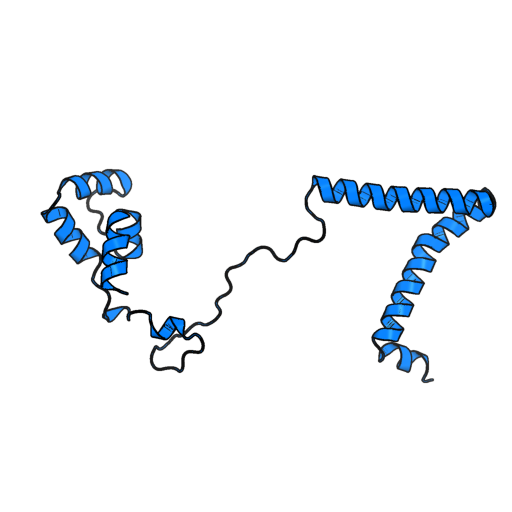A 1 88 ? 6.714 -24.086 -25.550 1.00 75.44 88 ALA A CA 1
ATOM 659 C C . ALA A 1 88 ? 6.703 -22.754 -24.786 1.00 75.44 88 ALA A C 1
ATOM 661 O O . ALA A 1 88 ? 7.074 -22.694 -23.613 1.00 75.44 88 ALA A O 1
ATOM 662 N N . VAL A 1 89 ? 6.237 -21.712 -25.465 1.00 79.88 89 VAL A N 1
ATOM 663 C CA . VAL A 1 89 ? 6.116 -20.354 -24.946 1.00 79.88 89 VAL A CA 1
ATOM 664 C C . VAL A 1 89 ? 4.821 -20.220 -24.140 1.00 79.88 89 VAL A C 1
ATOM 666 O O . VAL A 1 89 ? 3.755 -20.652 -24.583 1.00 79.88 89 VAL A O 1
ATOM 669 N N . ALA A 1 90 ? 4.891 -19.626 -22.948 1.00 79.44 90 ALA A N 1
ATOM 670 C CA . ALA A 1 90 ? 3.703 -19.339 -22.137 1.00 79.44 90 ALA A CA 1
ATOM 671 C C . ALA A 1 90 ? 3.036 -18.006 -22.524 1.00 79.44 90 ALA A C 1
ATOM 673 O O . ALA A 1 90 ? 1.828 -17.838 -22.342 1.00 79.44 90 ALA A O 1
ATOM 674 N N . THR A 1 91 ? 3.815 -17.066 -23.058 1.00 80.94 91 THR A N 1
ATOM 675 C CA . THR A 1 91 ? 3.391 -15.709 -23.413 1.00 80.94 91 THR A CA 1
ATOM 676 C C . THR A 1 91 ? 3.242 -15.539 -24.927 1.00 80.94 91 THR A C 1
ATOM 678 O O . THR A 1 91 ? 4.238 -15.430 -25.631 1.00 80.94 91 THR A O 1
ATOM 681 N N . GLU A 1 92 ? 2.009 -15.409 -25.430 1.00 80.31 92 GLU A N 1
ATOM 682 C CA . GLU A 1 92 ? 1.707 -15.318 -26.878 1.00 80.31 92 GLU A CA 1
ATOM 683 C C . GLU A 1 92 ? 2.524 -14.251 -27.634 1.00 80.31 92 GLU A C 1
ATOM 685 O O . GLU A 1 92 ? 2.869 -14.438 -28.795 1.00 80.31 92 GLU A O 1
ATOM 690 N N . VAL A 1 93 ? 2.877 -13.139 -26.976 1.00 80.56 93 VAL A N 1
ATOM 691 C CA . VAL A 1 93 ? 3.660 -12.046 -27.586 1.00 80.56 93 VAL A CA 1
ATOM 692 C C . VAL A 1 93 ? 5.065 -12.494 -28.000 1.00 80.56 93 VAL A C 1
ATOM 694 O O . VAL A 1 93 ? 5.615 -11.957 -28.956 1.00 80.56 93 VAL A O 1
ATOM 697 N N . VAL A 1 94 ? 5.654 -13.478 -27.315 1.00 77.62 94 VAL A N 1
ATOM 698 C CA . VAL A 1 94 ? 7.024 -13.936 -27.594 1.00 77.62 94 VAL A CA 1
ATOM 699 C C . VAL A 1 94 ? 7.124 -14.614 -28.966 1.00 77.62 94 VAL A C 1
ATOM 701 O O . VAL A 1 94 ? 8.156 -14.470 -29.621 1.00 77.62 94 VAL A O 1
ATOM 704 N N . ASP A 1 95 ? 6.054 -15.259 -29.444 1.00 77.88 95 ASP A N 1
ATOM 705 C CA . ASP A 1 95 ? 6.010 -15.869 -30.783 1.00 77.88 95 ASP A CA 1
ATOM 706 C C . ASP A 1 95 ? 6.062 -14.825 -31.909 1.00 77.88 95 ASP A C 1
ATOM 708 O O . ASP A 1 95 ? 6.504 -15.131 -33.016 1.00 77.88 95 ASP A O 1
ATOM 712 N N . GLY A 1 96 ? 5.630 -13.591 -31.634 1.00 79.06 96 GLY A N 1
ATOM 713 C CA . GLY A 1 96 ? 5.652 -12.488 -32.596 1.00 79.06 96 GLY A CA 1
ATOM 714 C C . GLY A 1 96 ? 6.999 -11.774 -32.707 1.00 79.06 96 GLY A C 1
ATOM 715 O O . GLY A 1 96 ? 7.168 -10.959 -33.605 1.00 79.06 96 GLY A O 1
ATOM 716 N N . LEU A 1 97 ? 7.957 -12.047 -31.815 1.00 81.56 97 LEU A N 1
ATOM 717 C CA . LEU A 1 97 ? 9.237 -11.337 -31.809 1.00 81.56 97 LEU A CA 1
ATOM 718 C C . LEU A 1 97 ? 10.228 -11.978 -32.797 1.00 81.56 97 LEU A C 1
ATOM 720 O O . LEU A 1 97 ? 10.408 -13.197 -32.749 1.00 81.56 97 LEU A O 1
ATOM 724 N N . PRO A 1 98 ? 10.956 -11.203 -33.621 1.00 81.50 98 PRO A N 1
ATOM 725 C CA . PRO A 1 98 ? 11.959 -11.732 -34.553 1.00 81.50 98 PRO A CA 1
ATOM 726 C C . PRO A 1 98 ? 13.122 -12.404 -33.816 1.00 81.50 98 PRO A C 1
ATOM 728 O O . PRO A 1 98 ? 13.431 -12.047 -32.670 1.00 81.50 98 PRO A O 1
ATOM 731 N N . ARG A 1 99 ? 13.767 -13.407 -34.425 1.00 79.56 99 ARG A N 1
ATOM 732 C CA . ARG A 1 99 ? 14.939 -14.073 -33.821 1.00 79.56 99 ARG A CA 1
ATOM 733 C C . ARG A 1 99 ? 16.161 -13.165 -33.892 1.00 79.56 99 ARG A C 1
ATOM 735 O O . ARG A 1 99 ? 16.327 -12.439 -34.857 1.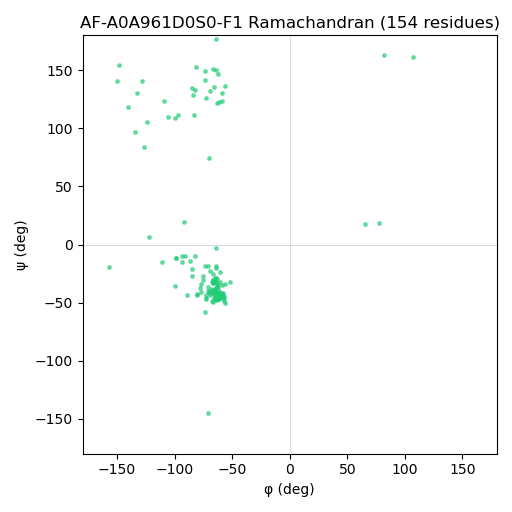00 79.56 99 ARG A O 1
ATOM 742 N N . THR A 1 100 ? 17.076 -13.274 -32.925 1.00 78.56 100 THR A N 1
ATOM 743 C CA . THR A 1 100 ? 18.328 -12.492 -32.934 1.00 78.56 100 THR A CA 1
ATOM 744 C C . THR A 1 100 ? 19.144 -12.695 -34.213 1.00 78.56 100 THR A C 1
ATOM 746 O O . THR A 1 100 ? 19.756 -11.754 -34.687 1.00 78.56 100 THR A O 1
ATOM 749 N N . GLU A 1 101 ? 19.122 -13.899 -34.788 1.00 80.19 101 GLU A N 1
ATOM 750 C CA . GLU A 1 101 ? 19.820 -14.225 -36.043 1.00 80.19 101 GLU A CA 1
ATOM 751 C C . GLU A 1 101 ? 19.151 -13.627 -37.292 1.00 80.19 101 GLU A C 1
ATOM 753 O O . GLU A 1 101 ? 19.774 -13.552 -38.345 1.00 80.19 101 GLU A O 1
ATOM 758 N N . GLU A 1 102 ? 17.879 -13.239 -37.185 1.00 82.62 102 GLU A N 1
ATOM 759 C CA . GLU A 1 102 ? 17.101 -12.606 -38.256 1.00 82.62 102 GLU A CA 1
ATOM 760 C C . GLU A 1 102 ? 17.164 -11.075 -38.166 1.00 82.62 102 GLU A C 1
ATOM 762 O O . GLU A 1 102 ? 16.714 -10.390 -39.083 1.00 82.62 102 GLU A O 1
ATOM 767 N N . LEU A 1 103 ? 17.706 -10.535 -37.068 1.00 85.12 103 LEU A N 1
ATOM 768 C CA . LEU A 1 103 ? 17.885 -9.100 -36.899 1.00 85.12 103 LEU A CA 1
ATOM 769 C C . LEU A 1 103 ? 19.042 -8.600 -37.776 1.00 85.12 103 LEU A C 1
ATOM 771 O O . LEU A 1 103 ? 20.071 -9.273 -37.873 1.00 85.12 103 LEU A O 1
ATOM 775 N N . PRO A 1 104 ? 18.907 -7.407 -38.376 1.00 87.25 104 PRO A N 1
ATOM 776 C CA . PRO A 1 104 ? 19.993 -6.794 -39.124 1.00 87.25 104 PRO A CA 1
ATOM 777 C C . PRO A 1 104 ? 21.153 -6.402 -38.197 1.00 87.25 104 PRO A C 1
ATOM 779 O O . PRO A 1 104 ? 20.952 -6.090 -37.018 1.00 87.25 104 PRO A O 1
ATOM 782 N N . ASP A 1 105 ? 22.374 -6.403 -38.737 1.00 88.62 105 ASP A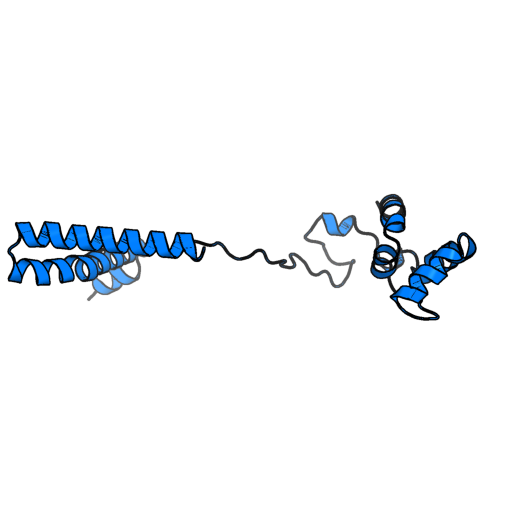 N 1
ATOM 783 C CA . ASP A 1 105 ? 23.558 -5.973 -37.995 1.00 88.62 105 ASP A CA 1
ATOM 784 C C . ASP A 1 105 ? 23.558 -4.446 -37.830 1.00 88.62 105 ASP A C 1
ATOM 786 O O . ASP A 1 105 ? 23.466 -3.682 -38.794 1.00 88.62 105 ASP A O 1
ATOM 790 N N . ALA A 1 106 ? 23.684 -3.993 -36.583 1.00 87.81 106 ALA A N 1
ATOM 791 C CA . ALA A 1 106 ? 23.717 -2.577 -36.248 1.00 87.81 106 ALA A CA 1
ATOM 792 C C . ALA A 1 106 ? 24.929 -1.866 -36.865 1.00 87.81 106 ALA A C 1
ATOM 794 O O . ALA A 1 106 ? 24.820 -0.696 -37.235 1.00 87.81 106 ALA A O 1
ATOM 795 N N . ALA A 1 107 ? 26.064 -2.560 -36.992 1.00 88.50 107 ALA A N 1
ATOM 796 C CA . ALA A 1 107 ? 27.274 -1.993 -37.575 1.00 88.50 107 ALA A CA 1
ATOM 797 C C . ALA A 1 107 ? 27.139 -1.782 -39.091 1.00 88.50 107 ALA A C 1
ATOM 799 O O . ALA A 1 107 ? 27.633 -0.780 -39.610 1.00 88.50 107 ALA A O 1
ATOM 800 N N . GLU A 1 108 ? 26.444 -2.685 -39.789 1.00 88.25 108 GLU A N 1
ATOM 801 C CA . GLU A 1 108 ? 26.171 -2.555 -41.226 1.00 88.25 108 GLU A CA 1
ATOM 802 C C . GLU A 1 108 ? 25.225 -1.383 -41.500 1.00 88.25 108 GLU A C 1
ATOM 804 O O . GLU A 1 108 ? 25.568 -0.504 -42.289 1.00 88.25 108 GLU A O 1
ATOM 809 N N . ILE A 1 109 ? 24.105 -1.291 -40.768 1.00 88.00 109 ILE A N 1
ATOM 810 C CA . ILE A 1 109 ? 23.175 -0.153 -40.886 1.00 88.00 109 ILE A CA 1
ATOM 811 C C . ILE A 1 109 ? 23.907 1.163 -40.610 1.00 88.00 109 ILE A C 1
ATOM 813 O O . ILE A 1 109 ? 23.738 2.147 -41.327 1.00 88.00 109 ILE A O 1
ATOM 817 N N . TYR A 1 110 ? 24.743 1.195 -39.573 1.00 88.62 110 TYR A N 1
ATOM 818 C CA . TYR A 1 110 ? 25.515 2.384 -39.236 1.00 88.62 110 TYR A CA 1
ATOM 819 C C . TYR A 1 110 ? 26.481 2.797 -40.355 1.00 88.62 110 TYR A C 1
ATOM 821 O O . TYR A 1 110 ? 26.581 3.983 -40.671 1.00 88.62 110 TYR A O 1
ATOM 829 N N . ALA A 1 111 ? 27.166 1.834 -40.976 1.00 89.31 111 ALA A N 1
ATOM 830 C CA . ALA A 1 111 ? 28.077 2.098 -42.085 1.00 89.31 111 ALA A CA 1
ATOM 831 C C . ALA A 1 111 ? 27.350 2.672 -43.312 1.00 89.31 111 ALA A C 1
ATOM 833 O O . ALA A 1 111 ? 27.851 3.622 -43.920 1.00 89.31 111 ALA A O 1
ATOM 834 N N . ASP A 1 112 ? 26.167 2.146 -43.638 1.00 88.88 112 ASP A N 1
ATOM 835 C CA . ASP A 1 112 ? 25.335 2.658 -44.731 1.00 88.88 112 ASP A CA 1
ATOM 836 C C . ASP A 1 112 ? 24.861 4.093 -44.447 1.00 88.88 112 ASP A C 1
ATOM 838 O O . ASP A 1 112 ? 24.952 4.963 -45.314 1.00 88.88 112 ASP A O 1
ATOM 842 N N . LEU A 1 113 ? 24.456 4.386 -43.206 1.00 87.88 113 LEU A N 1
ATOM 843 C CA . LEU A 1 113 ? 24.013 5.725 -42.803 1.00 87.88 113 LEU A CA 1
ATOM 844 C C . LEU A 1 113 ? 25.122 6.776 -42.892 1.00 87.88 113 LEU A C 1
ATOM 846 O O . LEU A 1 113 ? 24.872 7.877 -43.375 1.00 87.88 113 LEU A O 1
ATOM 850 N N . ILE A 1 114 ? 26.348 6.456 -42.471 1.00 89.50 114 ILE A N 1
ATOM 851 C CA . ILE A 1 114 ? 27.484 7.389 -42.587 1.00 89.50 114 ILE A CA 1
ATOM 852 C C . ILE A 1 114 ? 27.857 7.628 -44.056 1.00 89.50 114 ILE A C 1
ATOM 854 O O . ILE A 1 114 ? 28.304 8.718 -44.419 1.00 89.50 114 ILE A O 1
ATOM 858 N N . ALA A 1 115 ? 27.695 6.616 -44.913 1.00 88.75 115 ALA A N 1
ATOM 859 C CA . ALA A 1 115 ? 27.955 6.764 -46.340 1.00 88.75 115 ALA A CA 1
ATOM 860 C C . ALA A 1 115 ? 26.961 7.729 -47.012 1.00 88.75 115 ALA A C 1
ATOM 862 O O . ALA A 1 115 ? 27.344 8.439 -47.947 1.00 88.75 115 ALA A O 1
ATOM 863 N N . GLU A 1 116 ? 25.712 7.764 -46.542 1.00 87.88 116 GLU A N 1
ATOM 864 C CA . GLU A 1 116 ? 24.679 8.690 -47.017 1.00 87.88 116 GLU A CA 1
ATOM 865 C C . GLU A 1 116 ? 24.797 10.087 -46.392 1.00 87.88 116 GLU A C 1
ATOM 867 O O . GLU A 1 116 ? 24.700 11.086 -47.112 1.00 87.88 116 GLU A O 1
ATOM 872 N N . ASP A 1 117 ? 25.044 10.162 -45.083 1.00 88.25 117 ASP A N 1
ATOM 873 C CA . ASP A 1 117 ? 25.179 11.407 -44.327 1.00 88.25 117 ASP A CA 1
ATOM 874 C C . ASP A 1 117 ? 26.397 11.377 -43.377 1.00 88.25 117 ASP A C 1
ATOM 876 O O . ASP A 1 117 ? 26.315 10.903 -42.236 1.00 88.25 117 ASP A O 1
ATOM 880 N N . PRO A 1 118 ? 27.540 11.940 -43.812 1.00 86.25 118 PRO A N 1
ATOM 881 C CA . PRO A 1 118 ? 28.748 12.013 -42.995 1.00 86.25 118 PRO A CA 1
ATOM 882 C C . PRO A 1 118 ? 28.614 12.865 -41.721 1.00 86.25 118 PRO A C 1
ATOM 884 O O . PRO A 1 118 ? 29.427 12.704 -40.809 1.00 86.25 118 PRO A O 1
ATOM 887 N N . GLU A 1 119 ? 27.618 13.756 -41.614 1.00 87.00 119 GLU A N 1
ATOM 888 C CA . GLU A 1 119 ? 27.421 14.592 -40.413 1.00 87.00 119 GLU A CA 1
ATOM 889 C C . GLU A 1 119 ? 26.961 13.757 -39.204 1.00 87.00 119 GLU A C 1
ATOM 891 O O . GLU A 1 119 ? 27.179 14.136 -38.048 1.00 87.00 119 GLU A O 1
ATOM 896 N N . ILE A 1 120 ? 26.361 12.587 -39.449 1.00 84.81 120 ILE A N 1
ATOM 897 C CA . ILE A 1 120 ? 25.956 11.641 -38.402 1.00 84.81 120 ILE A CA 1
ATOM 898 C C . ILE A 1 120 ? 27.179 11.140 -37.628 1.00 84.81 120 ILE A C 1
ATOM 900 O O . ILE A 1 120 ? 27.132 11.061 -36.398 1.00 84.81 120 ILE A O 1
ATOM 904 N N . GLN A 1 121 ? 28.278 10.848 -38.331 1.00 84.56 121 GLN A N 1
ATOM 905 C CA . GLN A 1 121 ? 29.511 10.376 -37.707 1.00 84.56 121 GLN A CA 1
ATOM 906 C C . GLN A 1 121 ? 30.097 11.439 -36.772 1.00 84.56 121 GLN A C 1
ATOM 908 O O . GLN A 1 121 ? 30.412 11.131 -35.627 1.00 84.56 121 GLN A O 1
ATOM 913 N N . GLU A 1 122 ? 30.182 12.694 -37.222 1.00 84.56 122 GLU A N 1
ATOM 914 C CA . GLU A 1 122 ? 30.736 13.799 -36.426 1.00 84.56 122 GLU A CA 1
ATOM 915 C C . GLU A 1 122 ? 29.951 14.004 -35.121 1.00 84.56 122 GLU A C 1
ATOM 917 O O . GLU A 1 122 ? 30.534 14.113 -34.042 1.00 84.56 122 GLU A O 1
ATOM 922 N N . ARG A 1 123 ? 28.615 13.968 -35.200 1.00 84.75 123 ARG A N 1
ATOM 923 C CA . ARG A 1 123 ? 27.734 14.100 -34.029 1.00 84.75 123 ARG A CA 1
ATOM 924 C C . ARG A 1 123 ? 27.898 12.968 -33.019 1.00 84.75 123 ARG A C 1
ATOM 926 O O . ARG A 1 123 ? 27.760 13.198 -31.819 1.00 84.75 123 ARG A O 1
ATOM 933 N N . ILE A 1 124 ? 28.121 11.745 -33.494 1.00 85.94 124 ILE A N 1
ATOM 934 C CA . ILE A 1 124 ? 28.283 10.575 -32.625 1.00 85.94 124 ILE A CA 1
ATOM 935 C C . ILE A 1 124 ? 29.680 10.562 -32.008 1.00 85.94 124 ILE A C 1
ATOM 937 O O . ILE A 1 124 ? 29.803 10.318 -30.810 1.00 85.94 124 ILE A O 1
ATOM 941 N N . GLU A 1 125 ? 30.719 10.895 -32.772 1.00 87.25 125 GLU A N 1
ATOM 942 C CA . GLU A 1 125 ? 32.091 10.978 -32.263 1.00 87.25 125 GLU A CA 1
ATOM 943 C C . GLU A 1 125 ? 32.263 12.098 -31.224 1.00 87.25 125 GLU A C 1
ATOM 945 O O . GLU A 1 125 ? 33.018 11.923 -30.266 1.00 87.25 125 GLU A O 1
ATOM 950 N N . GLU A 1 126 ? 31.520 13.207 -31.335 1.00 87.19 126 GLU A N 1
ATOM 951 C CA . GLU A 1 126 ? 31.476 14.252 -30.299 1.00 87.19 126 GLU A CA 1
ATOM 952 C C . GLU A 1 126 ? 30.918 13.726 -28.961 1.00 87.19 126 GLU A C 1
ATOM 954 O O . GLU A 1 126 ? 31.373 14.140 -27.890 1.00 87.19 126 GLU A O 1
ATOM 959 N N . ALA A 1 127 ? 29.947 12.809 -29.007 1.00 83.81 127 ALA A N 1
ATOM 960 C CA . ALA A 1 127 ? 29.264 12.285 -27.826 1.00 83.81 127 ALA A CA 1
ATOM 961 C C . ALA A 1 127 ? 29.954 11.053 -27.210 1.00 83.81 127 ALA A C 1
ATOM 963 O O . ALA A 1 127 ? 30.086 10.973 -25.987 1.00 83.81 127 ALA A O 1
ATOM 964 N N . GLU A 1 128 ? 30.387 10.103 -28.041 1.00 84.81 128 GLU A N 1
ATOM 965 C CA . GLU A 1 128 ? 30.855 8.768 -27.629 1.00 84.81 128 GLU A CA 1
ATOM 966 C C . GLU A 1 128 ? 32.371 8.562 -27.833 1.00 84.81 128 GLU A C 1
ATOM 968 O O . GLU A 1 128 ? 32.960 7.655 -27.239 1.00 84.81 128 GLU A O 1
ATOM 973 N N . GLY A 1 129 ? 33.032 9.427 -28.614 1.00 85.75 129 GLY A N 1
ATOM 974 C CA . GLY A 1 129 ? 34.471 9.387 -28.898 1.00 85.75 129 GLY A CA 1
ATOM 975 C C . GLY A 1 129 ? 34.834 8.926 -30.317 1.00 85.75 129 GLY A C 1
ATOM 976 O O . GLY A 1 129 ? 34.037 8.312 -31.023 1.00 85.75 129 GLY A O 1
ATOM 977 N N . GLU A 1 130 ? 36.069 9.232 -30.736 1.00 82.19 130 GLU A N 1
ATOM 978 C CA . GLU A 1 130 ? 36.579 8.948 -32.088 1.00 82.19 130 GLU A CA 1
ATOM 979 C C . GLU A 1 130 ? 36.537 7.446 -32.429 1.00 82.19 130 GLU A C 1
ATOM 981 O O . GLU A 1 130 ? 37.049 6.611 -31.676 1.00 82.19 130 GLU A O 1
ATOM 986 N N . GLY A 1 131 ? 35.985 7.102 -33.601 1.00 80.69 131 GLY A N 1
ATOM 987 C CA . GLY A 1 131 ? 35.950 5.726 -34.109 1.00 80.69 131 GLY A CA 1
ATOM 988 C C . GLY A 1 131 ? 34.891 4.822 -33.470 1.00 80.69 131 GLY A C 1
ATOM 989 O O . GLY A 1 131 ? 35.003 3.598 -33.556 1.00 80.69 131 GLY A O 1
ATOM 990 N N . PHE A 1 132 ? 33.884 5.401 -32.819 1.00 85.38 132 PHE A N 1
ATOM 991 C CA . PHE A 1 132 ? 32.787 4.652 -32.219 1.00 85.38 132 PHE A CA 1
ATOM 992 C C . PHE A 1 132 ? 31.912 3.948 -33.276 1.00 85.38 132 PHE A C 1
ATOM 994 O O . PHE A 1 132 ? 31.516 4.544 -34.280 1.00 85.38 132 PHE A O 1
ATOM 1001 N N . VAL A 1 133 ? 31.562 2.683 -33.009 1.00 86.94 133 VAL A N 1
ATOM 1002 C CA . VAL A 1 133 ? 30.636 1.869 -33.812 1.00 86.94 133 VAL A CA 1
ATOM 1003 C C . VAL A 1 133 ? 29.632 1.200 -32.864 1.00 86.94 133 VAL A C 1
ATOM 1005 O O . VAL A 1 133 ? 30.059 0.611 -31.869 1.00 86.94 133 VAL A O 1
ATOM 1008 N N . PRO A 1 134 ? 28.314 1.273 -33.130 1.00 87.44 134 PRO A N 1
ATOM 1009 C CA . PRO A 1 134 ? 27.313 0.638 -32.282 1.00 87.44 134 PRO A CA 1
ATOM 1010 C C . PRO A 1 134 ? 27.383 -0.893 -32.387 1.00 87.44 134 PRO A C 1
ATOM 1012 O O . PRO A 1 134 ? 27.375 -1.452 -33.479 1.00 87.44 134 PRO A O 1
ATOM 1015 N N . GLU A 1 135 ? 27.388 -1.576 -31.241 1.00 87.81 135 GLU A N 1
ATOM 1016 C CA . GLU A 1 135 ? 27.448 -3.047 -31.154 1.00 87.81 135 GLU A CA 1
ATOM 1017 C C . GLU A 1 135 ? 26.053 -3.702 -31.122 1.00 87.81 135 GLU A C 1
ATOM 1019 O O . GLU A 1 135 ? 25.924 -4.922 -31.192 1.00 87.81 135 GLU A O 1
ATOM 1024 N N . SER A 1 136 ? 24.983 -2.911 -30.967 1.00 87.94 136 SER A N 1
ATOM 1025 C CA . SER A 1 136 ? 23.606 -3.416 -30.902 1.00 87.94 136 SER A CA 1
ATOM 1026 C C . SER A 1 136 ? 22.591 -2.428 -31.477 1.00 87.94 136 SER A C 1
ATOM 1028 O O . SER A 1 136 ? 22.791 -1.213 -31.417 1.00 87.94 136 SER A O 1
ATOM 1030 N N . LEU A 1 137 ? 21.450 -2.941 -31.958 1.00 86.56 137 LEU A N 1
ATOM 1031 C CA . LEU A 1 137 ? 20.347 -2.112 -32.471 1.00 86.56 137 LEU A CA 1
ATOM 1032 C C . LEU A 1 137 ? 19.815 -1.135 -31.412 1.00 86.56 137 LEU A C 1
ATOM 1034 O O . LEU A 1 137 ? 19.487 0.004 -31.728 1.00 86.56 137 LEU A O 1
ATOM 1038 N N . THR A 1 138 ? 19.803 -1.534 -30.137 1.00 88.19 138 THR A N 1
ATOM 1039 C CA . THR A 1 138 ? 19.433 -0.649 -29.021 1.00 88.19 138 THR A CA 1
ATOM 1040 C C . THR A 1 138 ? 20.354 0.565 -28.936 1.00 88.19 138 THR A C 1
ATOM 1042 O O . THR A 1 138 ? 19.891 1.686 -28.724 1.00 88.19 138 THR A O 1
ATOM 1045 N N . GLN A 1 139 ? 21.659 0.353 -29.101 1.00 87.75 139 GLN A N 1
ATOM 1046 C CA . GLN A 1 139 ? 22.647 1.425 -29.057 1.00 87.75 139 GLN A CA 1
ATOM 1047 C C . GLN A 1 139 ? 22.512 2.339 -30.278 1.00 87.75 139 GLN A C 1
ATOM 1049 O O . GLN A 1 139 ? 22.469 3.556 -30.114 1.00 87.75 139 GLN A O 1
ATOM 1054 N N . LEU A 1 140 ? 22.335 1.761 -31.470 1.00 89.31 140 LEU A N 1
ATOM 1055 C CA . LEU A 1 140 ? 22.076 2.508 -32.702 1.00 89.31 140 LEU A CA 1
ATOM 1056 C C . LEU A 1 140 ? 20.840 3.411 -32.570 1.00 89.31 140 LEU A C 1
ATOM 1058 O O . LEU A 1 140 ? 20.930 4.607 -32.820 1.00 89.31 140 LEU A O 1
ATOM 1062 N N . VAL A 1 141 ? 19.710 2.872 -32.106 1.00 89.50 141 VAL A N 1
ATOM 1063 C CA . VAL A 1 141 ? 18.460 3.633 -31.924 1.00 89.50 141 VAL A CA 1
ATOM 1064 C C . VAL A 1 141 ? 18.575 4.690 -30.824 1.00 89.50 141 VAL A C 1
ATOM 1066 O O . VAL A 1 141 ? 17.927 5.732 -30.886 1.00 89.50 141 VAL A O 1
ATOM 1069 N N . THR A 1 142 ? 19.399 4.454 -29.804 1.00 87.88 142 THR A N 1
ATOM 1070 C CA . THR A 1 142 ? 19.637 5.458 -28.756 1.00 87.88 142 THR A CA 1
ATOM 1071 C C . THR A 1 142 ? 20.383 6.670 -29.312 1.00 87.88 142 THR A C 1
ATOM 1073 O O . THR A 1 142 ? 20.058 7.804 -28.965 1.00 87.88 142 THR A O 1
ATOM 1076 N N . LEU A 1 143 ? 21.357 6.432 -30.191 1.00 87.31 143 LEU A N 1
ATOM 1077 C CA . LEU A 1 143 ? 22.154 7.481 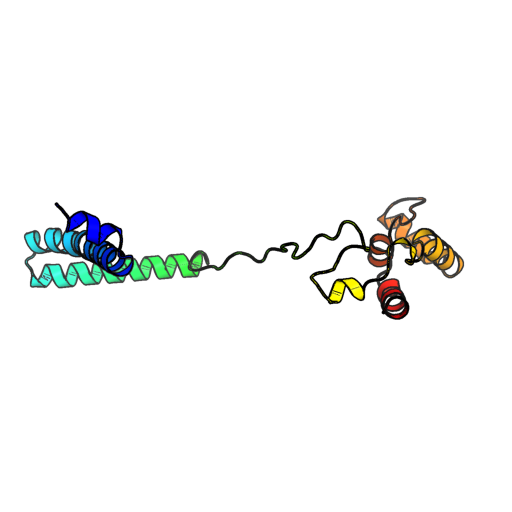-30.827 1.00 87.31 143 LEU A CA 1
ATOM 1078 C C . LEU A 1 143 ? 21.398 8.172 -31.963 1.00 87.31 143 LEU A C 1
ATOM 1080 O O . LEU A 1 143 ? 21.491 9.389 -32.128 1.00 87.31 143 LEU A O 1
ATOM 1084 N N . ILE A 1 144 ? 20.618 7.400 -32.719 1.00 88.44 144 ILE A N 1
ATOM 1085 C CA . ILE A 1 144 ? 19.829 7.862 -33.858 1.00 88.44 144 ILE A CA 1
ATOM 1086 C C . ILE A 1 144 ? 18.371 7.422 -33.656 1.00 88.44 144 ILE A C 1
ATOM 1088 O O . ILE A 1 144 ? 17.940 6.402 -34.198 1.00 88.44 144 ILE A O 1
ATOM 1092 N N . PRO A 1 145 ? 17.570 8.201 -32.902 1.00 87.56 145 PRO A N 1
ATOM 1093 C CA . PRO A 1 145 ? 16.184 7.841 -32.596 1.00 87.56 145 PRO A CA 1
ATOM 1094 C C . PRO A 1 145 ? 15.284 7.687 -33.824 1.00 87.56 145 PRO A C 1
ATOM 1096 O O . PRO A 1 145 ? 14.278 6.987 -33.759 1.00 87.56 145 PRO A O 1
ATOM 1099 N N . GLU A 1 146 ? 15.635 8.323 -34.943 1.00 86.50 146 GLU A N 1
ATOM 1100 C CA . GLU A 1 146 ? 14.890 8.249 -36.206 1.00 86.50 146 GLU A CA 1
ATOM 1101 C C . GLU A 1 146 ? 14.895 6.836 -36.802 1.00 86.50 146 GLU A C 1
ATOM 1103 O O . GLU A 1 146 ? 13.886 6.402 -37.355 1.00 86.50 146 GLU A O 1
ATOM 1108 N N . GLN A 1 147 ? 15.977 6.077 -36.587 1.00 86.75 147 GLN A N 1
ATOM 1109 C CA . GLN A 1 147 ? 16.081 4.685 -37.036 1.00 86.75 147 GLN A CA 1
ATOM 1110 C C . GLN A 1 147 ? 15.070 3.771 -36.352 1.00 86.75 147 GLN A C 1
ATOM 1112 O O . GLN A 1 147 ? 14.727 2.724 -36.890 1.00 86.75 147 GLN A O 1
ATOM 1117 N N . LYS A 1 148 ? 14.536 4.177 -35.193 1.00 86.50 148 LYS A N 1
ATOM 1118 C CA . LYS A 1 148 ? 13.515 3.402 -34.494 1.00 86.50 148 LYS A CA 1
ATOM 1119 C C . LYS A 1 148 ? 12.290 3.147 -35.364 1.00 86.50 148 LYS A C 1
ATOM 1121 O O . LYS A 1 148 ? 11.794 2.035 -35.387 1.00 86.50 148 LYS A O 1
ATOM 1126 N N . VAL A 1 149 ? 11.801 4.180 -36.048 1.00 86.75 149 VAL A N 1
ATOM 1127 C CA . VAL A 1 149 ? 10.550 4.087 -36.813 1.00 86.75 149 VAL A CA 1
ATOM 1128 C C . VAL A 1 149 ? 10.714 3.135 -37.993 1.00 86.75 149 VAL A C 1
ATOM 1130 O O . VAL A 1 149 ? 9.835 2.321 -38.237 1.00 86.75 149 VAL A O 1
ATOM 1133 N N . LEU A 1 150 ? 11.857 3.210 -38.678 1.00 84.69 150 LEU A N 1
ATOM 1134 C CA . LEU A 1 150 ? 12.175 2.337 -39.807 1.00 84.69 150 LEU A CA 1
ATOM 1135 C C . LEU A 1 150 ? 12.326 0.880 -39.357 1.00 84.69 150 LEU A C 1
ATOM 1137 O O . LEU A 1 150 ? 11.731 -0.014 -39.946 1.00 84.69 150 LEU A O 1
ATOM 1141 N N . LEU A 1 151 ? 13.052 0.653 -38.260 1.00 84.31 151 LEU A N 1
ATOM 1142 C CA . LEU A 1 151 ? 13.224 -0.683 -37.692 1.00 84.31 151 LEU A CA 1
ATOM 1143 C C . LEU A 1 151 ? 11.907 -1.273 -37.174 1.00 84.31 151 LEU A C 1
ATOM 1145 O O . LEU A 1 151 ? 11.679 -2.465 -37.347 1.00 84.31 151 LEU A O 1
ATOM 1149 N N . ASP A 1 152 ? 11.041 -0.463 -36.561 1.00 84.56 152 ASP A N 1
ATOM 1150 C CA . ASP A 1 152 ? 9.719 -0.910 -36.109 1.00 84.56 152 ASP A CA 1
ATOM 1151 C C . ASP A 1 152 ? 8.835 -1.306 -37.317 1.00 84.56 152 ASP A C 1
ATOM 1153 O O . ASP A 1 152 ? 8.131 -2.309 -37.251 1.00 84.56 152 ASP A O 1
ATOM 1157 N N . GLU A 1 153 ? 8.900 -0.583 -38.445 1.00 84.38 153 GLU A N 1
ATOM 1158 C CA . GLU A 1 153 ? 8.175 -0.943 -39.680 1.00 84.38 153 GLU A CA 1
ATOM 1159 C C . GLU A 1 153 ? 8.704 -2.227 -40.342 1.00 84.38 153 GLU A C 1
ATOM 1161 O O . GLU A 1 153 ? 7.910 -3.028 -40.843 1.00 84.38 153 GLU A O 1
ATOM 1166 N N . ASP A 1 154 ? 10.022 -2.439 -40.330 1.00 80.25 154 ASP A N 1
ATOM 1167 C CA . ASP A 1 154 ? 10.659 -3.619 -40.925 1.00 80.25 154 ASP A CA 1
ATOM 1168 C C . ASP A 1 154 ? 10.487 -4.887 -40.069 1.00 80.25 154 ASP A C 1
ATOM 1170 O O . 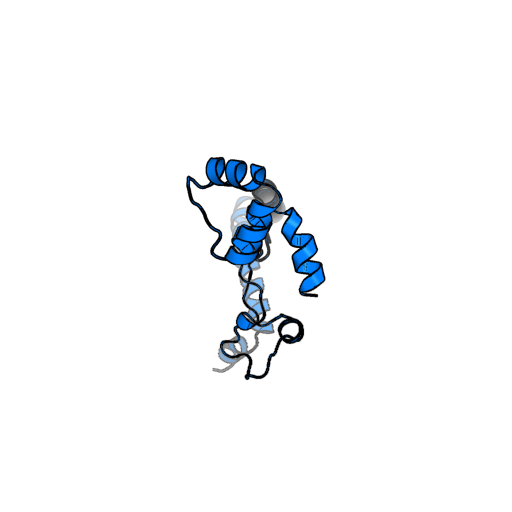ASP A 1 154 ? 10.436 -5.999 -40.607 1.00 80.25 154 ASP A O 1
ATOM 1174 N N . LEU A 1 155 ? 10.401 -4.738 -38.741 1.00 78.06 155 LEU A N 1
ATOM 1175 C CA . LEU A 1 155 ? 10.365 -5.852 -37.785 1.00 78.06 155 LEU A CA 1
ATOM 1176 C C . LEU A 1 155 ? 8.954 -6.227 -37.293 1.00 78.06 155 LEU A C 1
ATOM 1178 O O . LEU A 1 155 ? 8.811 -7.320 -36.739 1.00 78.06 155 LEU A O 1
ATOM 1182 N N . GLY A 1 156 ? 7.931 -5.399 -37.554 1.00 63.47 156 GLY A N 1
ATOM 1183 C CA . GLY A 1 156 ? 6.509 -5.717 -37.334 1.00 63.47 156 GLY A CA 1
ATOM 1184 C C . GLY A 1 156 ? 5.935 -5.250 -36.002 1.00 63.47 156 GLY A C 1
ATOM 1185 O O . GLY A 1 156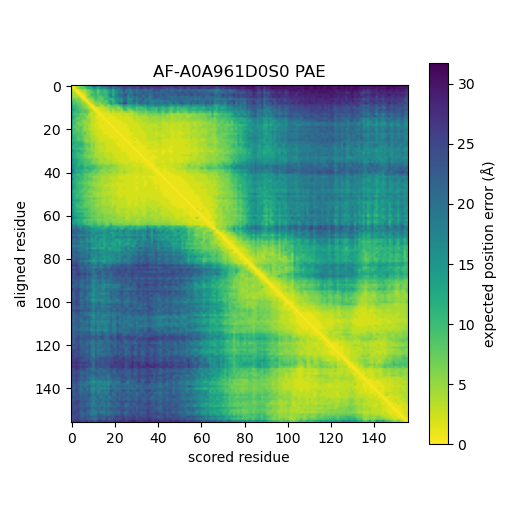 ? 6.001 -6.028 -35.023 1.00 63.47 156 GLY A O 1
#

Sequence (156 aa):
MSTLAAIAFDPAIRGVLVVATGVVVLVGSVYMIVSTNVGWRQGFLISIAALAGWCFSMGAIWTMYGIGLRGEDPSWIPQEINFSRDDAVATEVVDGLPRTEELPDAAEIYADLIAEDPEIQERIEEAEGEGFVPESLTQLVTLIPEQKVLLDEDLG

pLDDT: mean 86.02, std 9.1, range [47.72, 97.56]

Mean predicted aligned error: 12.79 Å

Radius of gyration: 33.47 Å; Cα contacts (8 Å, |Δi|>4): 69; chains: 1; bounding box: 55×45×86 Å